Protein AF-A0A3N0BL72-F1 (afdb_monomer)

Organism: NCBI:txid409290

Radius of gyration: 17.01 Å; Cα contacts (8 Å, |Δi|>4): 121; chains: 1; bounding box: 43×34×50 Å

Sequence (126 aa):
MVSLLALIGFWPSPVDKPLRGLIARALRKLHAHGVPGWVDYAFVERIANVALFVPLGAVAVLAFPWQKWWQIATLGALVSGCMELGQWMFLSQRYPSLADLALNTAGAAIGALIARRLVPDETATL

Mean predicted aligned error: 6.8 Å

pLDDT: mean 83.47, std 10.52, range [42.47, 95.62]

InterPro domains:
  IPR006976 VanZ-LLP1 [PF04892] (44-116)

Secondary structure (DSSP, 8-state):
-HHHHHHHHT-SS-TTTTTHHHHHHHHHHHHHTT--TTSSHHHHHHHHHHHHHHHHHHHHHHH-TTS-HHHHHHHHHHHHHHHHHHHHHH-TT----HHHHHHHHHHHHHHHHHHHHHS--GGG--

Nearest PDB structures (foldseek):
  2cj7-assembly1_A  TM=2.579E-01  e=1.875E+00  Nicotiana tabacum

Structure (mmCIF, N/CA/C/O backbone):
data_AF-A0A3N0BL72-F1
#
_entry.id   AF-A0A3N0BL72-F1
#
loop_
_atom_site.group_PDB
_atom_site.id
_atom_site.type_symbol
_atom_site.label_atom_id
_atom_site.label_alt_id
_atom_site.label_comp_id
_atom_site.label_asym_id
_atom_site.label_entity_id
_atom_site.label_seq_id
_atom_site.pdbx_PDB_ins_code
_atom_site.Cartn_x
_atom_site.Cartn_y
_atom_site.Cartn_z
_atom_site.occupancy
_atom_site.B_iso_or_equiv
_atom_site.auth_seq_id
_atom_site.auth_comp_id
_atom_site.auth_asym_id
_atom_site.auth_atom_id
_atom_site.pdbx_PDB_model_num
ATOM 1 N N . MET A 1 1 ? 3.758 -3.420 13.077 1.00 66.50 1 MET A N 1
ATOM 2 C CA . MET A 1 1 ? 3.167 -3.382 11.720 1.00 66.50 1 MET A CA 1
ATOM 3 C C . MET A 1 1 ? 3.388 -2.028 11.049 1.00 66.50 1 MET A C 1
ATOM 5 O O . MET A 1 1 ? 4.110 -1.977 10.067 1.00 66.50 1 MET A O 1
ATOM 9 N N . VAL A 1 2 ? 2.870 -0.925 11.605 1.00 71.69 2 VAL A N 1
ATOM 10 C CA . VAL A 1 2 ? 3.047 0.433 11.038 1.00 71.69 2 VAL A CA 1
ATOM 11 C C . VAL A 1 2 ? 4.524 0.821 10.876 1.00 71.69 2 VAL A C 1
ATOM 13 O O . VAL A 1 2 ? 4.912 1.312 9.825 1.00 71.69 2 VAL A O 1
ATOM 16 N N . SER A 1 3 ? 5.379 0.506 11.854 1.00 74.12 3 SER A N 1
ATOM 17 C CA . SER A 1 3 ? 6.827 0.765 11.764 1.00 74.12 3 SER A CA 1
ATOM 18 C C . SER A 1 3 ? 7.517 -0.009 10.634 1.00 74.12 3 SER A C 1
ATOM 20 O O . SER A 1 3 ? 8.468 0.490 10.046 1.00 74.12 3 SER A O 1
ATOM 22 N N . LEU A 1 4 ? 7.023 -1.207 10.297 1.00 79.06 4 LEU A N 1
ATOM 23 C CA . LEU A 1 4 ? 7.538 -2.001 9.178 1.00 79.06 4 LEU A CA 1
ATOM 24 C C . LEU A 1 4 ? 7.102 -1.398 7.837 1.00 79.06 4 LEU A C 1
ATOM 26 O O . LEU A 1 4 ? 7.913 -1.300 6.924 1.00 79.06 4 LEU A O 1
ATOM 30 N N . LEU A 1 5 ? 5.852 -0.935 7.739 1.00 78.75 5 LEU A N 1
ATOM 31 C CA . LEU A 1 5 ? 5.360 -0.212 6.563 1.00 78.75 5 LEU A CA 1
ATOM 32 C C . LEU A 1 5 ? 6.133 1.085 6.332 1.00 78.75 5 LEU A C 1
ATOM 34 O O . LEU A 1 5 ? 6.505 1.371 5.201 1.00 78.75 5 LEU A O 1
ATOM 38 N N . ALA A 1 6 ? 6.422 1.836 7.396 1.00 76.75 6 ALA A N 1
ATOM 39 C CA . ALA A 1 6 ? 7.251 3.031 7.312 1.00 76.75 6 ALA A CA 1
ATOM 40 C C . ALA A 1 6 ? 8.680 2.685 6.861 1.00 76.75 6 ALA A C 1
ATOM 42 O O . ALA A 1 6 ? 9.195 3.311 5.942 1.00 76.75 6 ALA A O 1
ATOM 43 N N . LEU A 1 7 ? 9.298 1.647 7.431 1.00 79.81 7 LEU A N 1
ATOM 44 C CA . LEU A 1 7 ? 10.637 1.208 7.030 1.00 79.81 7 LEU A CA 1
ATOM 45 C C . LEU A 1 7 ? 10.700 0.799 5.549 1.00 79.81 7 LEU A C 1
ATOM 47 O O . LEU A 1 7 ? 11.639 1.171 4.850 1.00 79.81 7 LEU A O 1
ATOM 51 N N . ILE A 1 8 ? 9.701 0.053 5.068 1.00 77.75 8 ILE A N 1
ATOM 52 C CA . ILE A 1 8 ? 9.614 -0.386 3.668 1.00 77.75 8 ILE A CA 1
ATOM 53 C C . ILE A 1 8 ? 9.306 0.801 2.746 1.00 77.75 8 ILE A C 1
ATOM 55 O O . ILE A 1 8 ? 9.944 0.964 1.708 1.00 77.75 8 ILE A O 1
ATOM 59 N N . GLY A 1 9 ? 8.343 1.644 3.121 1.00 73.31 9 GLY A N 1
ATOM 60 C CA . GLY A 1 9 ? 7.898 2.779 2.318 1.00 73.31 9 GLY A CA 1
ATOM 61 C C . GLY A 1 9 ? 8.950 3.877 2.188 1.00 73.31 9 GLY A C 1
ATOM 62 O O . GLY A 1 9 ? 9.094 4.453 1.113 1.00 73.31 9 GLY A O 1
ATOM 63 N N . PHE A 1 10 ? 9.714 4.137 3.245 1.00 76.38 10 PHE A N 1
ATOM 64 C CA . PHE A 1 10 ? 10.783 5.137 3.256 1.00 76.38 10 PHE A CA 1
ATOM 65 C C . PHE A 1 10 ? 12.171 4.529 3.027 1.00 76.38 10 PHE A C 1
ATOM 67 O O . PHE A 1 10 ? 13.179 5.189 3.285 1.00 76.38 10 PHE A O 1
ATOM 74 N N . TRP A 1 11 ? 12.257 3.287 2.529 1.00 77.88 11 TRP A N 1
ATOM 75 C CA . TRP A 1 11 ? 13.549 2.711 2.170 1.00 77.88 11 TRP A CA 1
ATOM 76 C C . TRP A 1 11 ? 14.232 3.615 1.121 1.00 77.88 11 TRP A C 1
ATOM 78 O O . TRP A 1 11 ? 13.584 3.995 0.139 1.00 77.88 11 TRP A O 1
ATOM 88 N N . PRO A 1 12 ? 15.531 3.957 1.270 1.00 65.56 12 PRO A N 1
ATOM 89 C CA . PRO A 1 12 ? 16.215 4.936 0.406 1.00 65.56 12 PRO A CA 1
ATOM 90 C C . PRO A 1 12 ? 16.252 4.544 -1.073 1.00 65.56 12 PRO A C 1
ATOM 92 O O . PRO A 1 12 ? 16.565 5.337 -1.958 1.00 65.56 12 PRO A O 1
ATOM 95 N N . SER A 1 13 ? 15.976 3.276 -1.348 1.00 63.22 13 SER A N 1
ATOM 96 C CA . SER A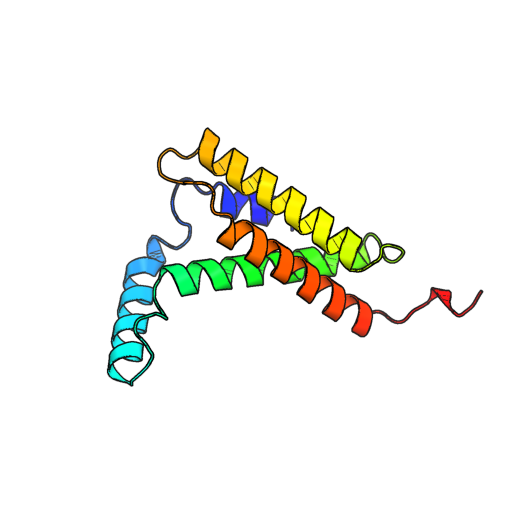 1 13 ? 15.812 2.751 -2.686 1.00 63.22 13 SER A CA 1
ATOM 97 C C . SER A 1 13 ? 14.557 1.879 -2.750 1.00 63.22 13 SER A C 1
ATOM 99 O O . SER A 1 13 ? 14.001 1.536 -1.714 1.00 63.22 13 SER A O 1
ATOM 101 N N . PRO A 1 14 ? 14.055 1.507 -3.933 1.00 66.25 14 PRO A N 1
ATOM 102 C CA . PRO A 1 14 ? 13.060 0.444 -4.026 1.00 66.25 14 PRO A CA 1
ATOM 103 C C . PRO A 1 14 ? 13.581 -0.805 -3.298 1.00 66.25 14 PRO A C 1
ATOM 105 O O . PRO A 1 14 ? 14.690 -1.263 -3.586 1.00 66.25 14 PRO A O 1
ATOM 108 N N . VAL A 1 15 ? 12.834 -1.303 -2.304 1.00 68.00 15 VAL A N 1
ATOM 109 C CA . VAL A 1 15 ? 13.239 -2.423 -1.420 1.00 68.00 15 VAL A CA 1
ATOM 110 C C . VAL A 1 15 ? 13.589 -3.693 -2.204 1.00 68.00 15 VAL A C 1
ATOM 112 O O . VAL A 1 15 ? 14.371 -4.540 -1.785 1.00 68.00 15 VAL A O 1
ATOM 115 N N . ASP A 1 16 ? 13.037 -3.786 -3.399 1.00 66.56 16 ASP A N 1
ATOM 116 C CA . ASP A 1 16 ? 13.170 -4.842 -4.378 1.00 66.56 16 ASP A CA 1
ATOM 117 C C . ASP A 1 16 ? 14.313 -4.612 -5.379 1.00 66.56 16 ASP A C 1
ATOM 119 O O . ASP A 1 16 ? 14.529 -5.467 -6.232 1.00 66.56 16 ASP A O 1
ATOM 123 N N . LYS A 1 17 ? 15.116 -3.539 -5.277 1.00 71.00 17 LYS A N 1
ATOM 124 C CA . LYS A 1 17 ? 16.324 -3.342 -6.110 1.00 71.00 17 LYS A CA 1
ATOM 125 C C . LYS A 1 17 ? 17.216 -4.592 -6.209 1.00 71.00 17 LYS A C 1
ATOM 127 O O . LYS A 1 17 ? 17.611 -4.916 -7.329 1.00 71.00 17 LYS A O 1
ATOM 132 N N . PRO A 1 18 ? 17.513 -5.331 -5.119 1.00 73.75 18 PRO A N 1
ATOM 133 C CA . PRO A 1 18 ? 18.283 -6.577 -5.205 1.00 73.75 18 PRO A CA 1
ATOM 134 C C . PRO A 1 18 ? 17.550 -7.686 -5.980 1.00 73.75 18 PRO A C 1
ATOM 136 O O . PRO A 1 18 ? 18.169 -8.515 -6.644 1.00 73.75 18 PRO A O 1
ATOM 139 N N . LEU A 1 19 ? 16.216 -7.684 -5.923 1.00 77.75 19 LEU A N 1
ATOM 140 C CA . LEU A 1 19 ? 15.337 -8.661 -6.563 1.00 77.75 19 LEU A CA 1
ATOM 141 C C . LEU A 1 19 ? 14.913 -8.252 -7.981 1.00 77.75 19 LEU A C 1
ATOM 143 O O . LEU A 1 19 ? 14.435 -9.109 -8.723 1.00 77.75 19 LEU A O 1
ATOM 147 N N . ARG A 1 20 ? 15.144 -7.004 -8.419 1.00 80.69 20 ARG A N 1
ATOM 148 C CA . ARG A 1 20 ? 14.747 -6.488 -9.745 1.00 80.69 20 ARG A CA 1
ATOM 149 C C . ARG A 1 20 ? 15.180 -7.391 -10.881 1.00 80.69 20 ARG A C 1
ATOM 151 O O . ARG A 1 20 ? 14.379 -7.727 -11.748 1.00 80.69 20 ARG A O 1
ATOM 158 N N . GLY A 1 21 ? 16.438 -7.826 -10.862 1.00 83.25 21 GLY A N 1
ATOM 159 C CA . GLY A 1 21 ? 16.968 -8.722 -11.887 1.00 83.25 21 GLY A CA 1
ATOM 160 C C . GLY A 1 21 ? 16.291 -10.097 -11.886 1.00 83.25 21 GLY A C 1
ATOM 161 O O . GLY A 1 21 ? 16.153 -10.717 -12.939 1.00 83.25 21 GLY A O 1
ATOM 162 N N . LEU A 1 22 ? 15.859 -10.597 -10.726 1.00 87.62 22 LEU A N 1
ATOM 163 C CA . LEU A 1 22 ? 15.109 -11.850 -10.612 1.00 87.62 22 LEU A CA 1
ATOM 164 C C . LEU A 1 22 ? 13.663 -11.680 -11.094 1.00 87.62 22 LEU A C 1
ATOM 166 O O . LEU A 1 22 ? 13.228 -12.460 -11.937 1.00 87.62 22 LEU A O 1
ATOM 170 N N . ILE A 1 23 ? 12.966 -10.636 -10.637 1.00 87.38 23 ILE A N 1
ATOM 171 C CA . ILE A 1 23 ? 11.583 -10.333 -11.029 1.00 87.38 23 ILE A CA 1
ATOM 172 C C . ILE A 1 23 ? 11.508 -10.101 -12.540 1.00 87.38 23 ILE A C 1
ATOM 174 O O . ILE A 1 23 ? 10.694 -10.722 -13.212 1.00 87.38 23 ILE A O 1
ATOM 178 N N . ALA A 1 24 ? 12.419 -9.313 -13.116 1.00 89.06 24 ALA A N 1
ATOM 179 C CA . ALA A 1 24 ? 12.467 -9.089 -14.561 1.00 89.06 24 ALA A CA 1
ATOM 180 C C . ALA A 1 24 ? 12.708 -10.387 -15.353 1.00 89.06 24 ALA A C 1
ATOM 182 O O . ALA A 1 24 ? 12.116 -10.590 -16.412 1.00 89.06 24 ALA A O 1
ATOM 183 N N . ARG A 1 25 ? 13.558 -11.295 -14.850 1.00 91.19 25 ARG A N 1
ATOM 184 C CA . ARG A 1 25 ? 13.757 -12.619 -15.467 1.00 91.19 25 ARG A CA 1
ATOM 185 C C . ARG A 1 25 ? 12.499 -13.480 -15.380 1.00 91.19 25 ARG A C 1
ATOM 187 O O . ARG A 1 25 ? 12.165 -14.138 -16.362 1.00 91.19 25 ARG A O 1
ATOM 194 N N . ALA A 1 26 ? 11.819 -13.475 -14.237 1.00 92.19 26 ALA A N 1
ATOM 195 C CA . ALA A 1 26 ? 10.575 -14.209 -14.040 1.00 92.19 26 ALA A CA 1
ATOM 196 C C . ALA A 1 26 ? 9.459 -13.676 -14.952 1.00 92.19 26 ALA A C 1
ATOM 198 O O . ALA A 1 26 ? 8.837 -14.465 -15.654 1.00 92.19 26 ALA A O 1
ATOM 199 N N . LEU A 1 27 ? 9.279 -12.353 -15.024 1.00 93.06 27 LEU A N 1
ATOM 200 C CA . LEU A 1 27 ? 8.310 -11.700 -15.908 1.00 93.06 27 LEU A CA 1
ATOM 201 C C . LEU A 1 27 ? 8.573 -12.025 -17.380 1.00 93.06 27 LEU A C 1
ATOM 203 O O . LEU A 1 27 ? 7.655 -12.438 -18.074 1.00 93.06 27 LEU A O 1
ATOM 207 N N . ARG A 1 28 ? 9.833 -11.972 -17.841 1.00 93.75 28 ARG A N 1
ATOM 208 C CA . ARG A 1 28 ? 10.177 -12.392 -19.213 1.00 93.75 28 ARG A CA 1
ATOM 209 C C . ARG A 1 28 ? 9.790 -13.842 -19.502 1.00 93.75 28 ARG A C 1
ATOM 211 O O . ARG A 1 28 ? 9.286 -14.132 -20.582 1.00 93.75 28 ARG A O 1
ATOM 218 N N . LYS A 1 29 ? 10.019 -14.756 -18.551 1.00 94.69 29 LYS A N 1
ATOM 219 C CA . LYS A 1 29 ? 9.579 -16.151 -18.693 1.00 94.69 29 LYS A CA 1
ATOM 220 C C . LYS A 1 29 ? 8.056 -16.247 -18.732 1.00 94.69 29 LYS A C 1
ATOM 222 O O . LYS A 1 29 ? 7.538 -16.942 -19.593 1.00 94.69 29 LYS A O 1
ATOM 227 N N . LEU A 1 30 ? 7.350 -15.550 -17.845 1.00 93.88 30 LEU A N 1
ATOM 228 C CA . LEU A 1 30 ? 5.886 -15.523 -17.806 1.00 93.88 30 LEU A CA 1
ATOM 229 C C . LEU A 1 30 ? 5.300 -15.003 -19.126 1.00 93.88 30 LEU A C 1
ATOM 231 O O . LEU A 1 30 ? 4.418 -15.644 -19.692 1.00 93.88 30 LEU A O 1
ATOM 235 N N . HIS A 1 31 ? 5.835 -13.906 -19.666 1.00 95.31 31 HIS A N 1
ATOM 236 C CA . HIS A 1 31 ? 5.421 -13.362 -20.964 1.00 95.31 31 HIS A CA 1
ATOM 237 C C . HIS A 1 31 ? 5.675 -14.349 -22.107 1.00 95.31 31 HIS A C 1
ATOM 239 O O . HIS A 1 31 ? 4.816 -14.518 -22.966 1.00 95.31 31 HIS A O 1
ATOM 245 N N . ALA A 1 32 ? 6.796 -15.080 -22.079 1.00 94.81 32 ALA A N 1
ATOM 246 C CA . ALA A 1 32 ? 7.064 -16.148 -23.047 1.00 94.81 32 ALA A CA 1
ATOM 247 C C . ALA A 1 32 ? 6.065 -17.324 -22.961 1.00 94.81 32 ALA A C 1
ATOM 249 O O . ALA A 1 32 ? 5.926 -18.067 -23.927 1.00 94.81 32 ALA A O 1
ATOM 250 N N . HIS A 1 33 ? 5.356 -17.480 -21.838 1.00 95.62 33 HIS A N 1
ATOM 251 C CA . HIS A 1 33 ? 4.292 -18.476 -21.643 1.00 95.62 33 HIS A CA 1
ATOM 252 C C . HIS A 1 33 ? 2.881 -17.883 -21.828 1.00 95.62 33 HIS A C 1
ATOM 254 O O . HIS A 1 33 ? 1.896 -18.505 -21.436 1.00 95.62 33 HIS A O 1
ATOM 260 N N . GLY A 1 34 ? 2.764 -16.687 -22.416 1.00 94.25 34 GLY A N 1
ATOM 261 C CA . GLY A 1 34 ? 1.478 -16.072 -22.759 1.00 94.25 34 GLY A CA 1
ATOM 262 C C . GLY A 1 34 ? 0.867 -15.185 -21.673 1.00 94.25 34 GLY A C 1
ATOM 263 O O . GLY A 1 34 ? -0.260 -14.722 -21.840 1.00 94.25 34 GLY A O 1
ATOM 264 N N . VAL A 1 35 ? 1.583 -14.904 -20.576 1.00 94.00 35 VAL A N 1
ATOM 265 C CA . VAL A 1 35 ? 1.126 -13.894 -19.611 1.00 94.00 35 VAL A CA 1
ATOM 266 C C . VAL A 1 35 ? 1.096 -12.518 -20.291 1.00 94.00 35 VAL A C 1
ATOM 268 O O . VAL A 1 35 ? 2.060 -12.161 -20.972 1.00 94.00 35 VAL A O 1
ATOM 271 N N . PRO A 1 36 ? 0.027 -11.722 -20.112 1.00 94.75 36 PRO A N 1
ATOM 272 C CA . PRO A 1 36 ? -0.087 -10.422 -20.760 1.00 94.75 36 PRO A CA 1
ATOM 273 C C . PRO A 1 36 ? 1.018 -9.437 -20.364 1.00 94.75 36 PRO A C 1
ATOM 275 O O . PRO A 1 36 ? 1.428 -9.376 -19.206 1.00 94.75 36 PRO A O 1
ATOM 278 N N . GLY A 1 37 ? 1.422 -8.581 -21.306 1.00 90.50 37 GLY A N 1
ATOM 279 C CA . GLY A 1 37 ? 2.461 -7.569 -21.083 1.00 90.50 37 GLY A CA 1
ATOM 280 C C . GLY A 1 37 ? 2.114 -6.501 -20.039 1.00 90.50 37 GLY A C 1
ATOM 281 O O . GLY A 1 37 ? 3.021 -5.878 -19.502 1.00 90.50 37 GLY A O 1
ATOM 282 N N . TRP A 1 38 ? 0.829 -6.315 -19.707 1.00 90.81 38 TRP A N 1
ATOM 283 C CA . TRP A 1 38 ? 0.407 -5.426 -18.615 1.00 90.81 38 TRP A CA 1
ATOM 284 C C . TRP A 1 38 ? 0.737 -5.993 -17.225 1.00 90.81 38 TRP A C 1
ATOM 286 O O . TRP A 1 38 ? 0.753 -5.243 -16.251 1.00 90.81 38 TRP A O 1
ATOM 296 N N . VAL A 1 39 ? 1.022 -7.299 -17.121 1.00 91.94 39 VAL A N 1
ATOM 297 C CA . VAL A 1 39 ? 1.628 -7.898 -15.927 1.00 91.94 39 VAL A CA 1
ATOM 298 C C . VAL A 1 39 ? 3.114 -7.577 -15.977 1.00 91.94 39 VAL A C 1
ATOM 300 O O . VAL A 1 39 ? 3.941 -8.378 -16.416 1.00 91.94 39 VAL A O 1
ATOM 303 N N . ASP A 1 40 ? 3.439 -6.354 -15.597 1.00 89.62 40 ASP A N 1
ATOM 304 C CA . ASP A 1 40 ? 4.792 -5.837 -15.581 1.00 89.62 40 ASP A CA 1
ATOM 305 C C . ASP A 1 40 ? 5.299 -5.666 -14.145 1.00 89.62 40 ASP A C 1
ATOM 307 O O . ASP A 1 40 ? 4.716 -6.122 -13.159 1.00 89.62 40 ASP A O 1
ATOM 311 N N . TYR A 1 41 ? 6.453 -5.029 -14.029 1.00 86.00 41 TYR A N 1
ATOM 312 C CA . TYR A 1 41 ? 7.069 -4.779 -12.742 1.00 86.00 41 TYR A CA 1
ATOM 313 C C . TYR A 1 41 ? 6.236 -3.834 -11.860 1.00 86.00 41 TYR A C 1
ATOM 315 O O . TYR A 1 41 ? 6.122 -4.068 -10.659 1.00 86.00 41 TYR A O 1
ATOM 323 N N . ALA A 1 42 ? 5.604 -2.817 -12.454 1.00 84.25 42 ALA A N 1
ATOM 324 C CA . ALA A 1 42 ? 4.754 -1.879 -11.729 1.00 84.25 42 ALA A CA 1
ATOM 325 C C . ALA A 1 42 ? 3.489 -2.572 -11.204 1.00 84.25 42 ALA A C 1
ATOM 327 O O . ALA A 1 42 ? 3.044 -2.295 -10.092 1.00 84.25 42 ALA A O 1
ATOM 328 N N . PHE A 1 43 ? 2.930 -3.517 -11.965 1.00 88.31 43 PHE A N 1
ATOM 329 C CA . PHE A 1 43 ? 1.847 -4.374 -11.490 1.00 88.31 43 PHE A CA 1
ATOM 330 C C . PHE A 1 43 ? 2.264 -5.179 -10.250 1.00 88.31 43 PHE A C 1
ATOM 332 O O . PHE A 1 43 ? 1.535 -5.201 -9.259 1.00 88.31 43 PHE A O 1
ATOM 339 N N . VAL A 1 44 ? 3.450 -5.798 -10.269 1.00 88.69 44 VAL A N 1
ATOM 340 C CA . VAL A 1 44 ? 3.968 -6.558 -9.118 1.00 88.69 44 VAL A CA 1
ATOM 341 C C . VAL A 1 44 ? 4.173 -5.656 -7.897 1.00 88.69 44 VAL A C 1
ATOM 343 O O . VAL A 1 44 ? 3.732 -6.022 -6.807 1.00 88.69 44 VAL A O 1
ATOM 346 N N . GLU A 1 45 ? 4.777 -4.475 -8.065 1.00 84.00 45 GLU A N 1
ATOM 347 C CA . GLU A 1 45 ? 4.947 -3.490 -6.983 1.00 84.00 45 GLU A CA 1
ATOM 348 C C . GLU A 1 45 ? 3.596 -3.086 -6.372 1.00 84.00 45 GLU A C 1
ATOM 350 O O . GLU A 1 45 ? 3.426 -3.093 -5.151 1.00 84.00 45 GLU A O 1
ATOM 355 N N . ARG A 1 46 ? 2.602 -2.798 -7.217 1.00 86.44 46 ARG A N 1
ATOM 356 C CA . ARG A 1 46 ? 1.244 -2.432 -6.795 1.00 86.44 46 ARG A CA 1
ATOM 357 C C . ARG A 1 46 ? 0.567 -3.531 -5.984 1.00 86.44 46 ARG A C 1
ATOM 359 O O . ARG A 1 46 ? 0.028 -3.255 -4.916 1.00 86.44 46 ARG A O 1
ATOM 366 N N . ILE A 1 47 ? 0.620 -4.780 -6.448 1.00 89.19 47 ILE A N 1
ATOM 367 C CA . ILE A 1 47 ? 0.046 -5.920 -5.719 1.00 89.19 47 ILE A CA 1
ATOM 368 C C . ILE A 1 47 ? 0.786 -6.171 -4.401 1.00 89.19 47 ILE A C 1
ATOM 370 O O . ILE A 1 47 ? 0.144 -6.477 -3.395 1.00 89.19 47 ILE A O 1
ATOM 374 N N . ALA A 1 48 ? 2.109 -5.995 -4.369 1.00 86.25 48 ALA A N 1
ATOM 375 C CA . ALA A 1 48 ? 2.877 -6.095 -3.133 1.00 86.25 48 ALA A CA 1
ATOM 376 C C . ALA A 1 48 ? 2.435 -5.038 -2.107 1.00 86.25 48 ALA A C 1
ATOM 378 O O . ALA A 1 48 ? 2.245 -5.367 -0.936 1.00 86.25 48 ALA A O 1
ATOM 379 N N . ASN A 1 49 ? 2.189 -3.798 -2.540 1.00 84.62 49 ASN A N 1
ATOM 380 C CA . ASN A 1 49 ? 1.678 -2.745 -1.663 1.00 84.62 49 ASN A CA 1
ATOM 381 C C . ASN A 1 49 ? 0.275 -3.076 -1.119 1.00 84.62 49 ASN A C 1
ATOM 383 O O . ASN A 1 49 ? 0.064 -3.011 0.093 1.00 84.62 49 ASN A O 1
ATOM 387 N N . VAL A 1 50 ? -0.653 -3.546 -1.965 1.00 89.38 50 VAL A N 1
ATOM 388 C CA . VAL A 1 50 ? -1.974 -4.039 -1.514 1.00 89.38 50 VAL A CA 1
ATOM 389 C C . VAL A 1 50 ? -1.806 -5.118 -0.442 1.00 89.38 50 VAL A C 1
ATOM 391 O O . VAL A 1 50 ? -2.417 -5.037 0.625 1.00 89.38 50 VAL A O 1
ATOM 394 N N . ALA A 1 51 ? -0.950 -6.110 -0.703 1.00 90.31 51 ALA A N 1
ATOM 395 C CA . ALA A 1 51 ? -0.700 -7.225 0.205 1.00 90.31 51 ALA A CA 1
ATOM 396 C C . ALA A 1 51 ? -0.111 -6.777 1.552 1.00 90.31 51 ALA A C 1
ATOM 398 O O . ALA A 1 51 ? -0.411 -7.390 2.572 1.00 90.31 51 ALA A O 1
ATOM 399 N N . LEU A 1 52 ? 0.672 -5.694 1.581 1.00 87.25 52 LEU A N 1
ATOM 400 C CA . LEU A 1 52 ? 1.186 -5.085 2.812 1.00 87.25 52 LEU A CA 1
ATOM 401 C C . LEU A 1 52 ? 0.095 -4.366 3.626 1.00 87.25 52 LEU A C 1
ATOM 403 O O . LEU A 1 52 ? 0.158 -4.351 4.857 1.00 87.25 52 LEU A O 1
ATOM 407 N N . PHE A 1 53 ? -0.924 -3.805 2.971 1.00 90.38 53 PHE A N 1
ATOM 408 C CA . PHE A 1 53 ? -2.039 -3.123 3.640 1.00 90.38 53 PHE A CA 1
ATOM 409 C C . PHE A 1 53 ? -3.128 -4.077 4.160 1.00 90.38 53 PHE A C 1
ATOM 411 O O . PHE A 1 53 ? -3.823 -3.735 5.118 1.00 90.38 53 PHE A O 1
ATOM 418 N N . VAL A 1 54 ? -3.248 -5.291 3.614 1.00 92.94 54 VAL A N 1
ATOM 419 C CA . VAL A 1 54 ? -4.160 -6.335 4.131 1.00 92.94 54 VAL A CA 1
ATOM 420 C C . VAL A 1 54 ? -3.932 -6.645 5.623 1.00 92.94 54 VAL A C 1
ATOM 422 O O . VAL A 1 54 ? -4.871 -6.500 6.408 1.00 92.94 54 VAL A O 1
ATOM 425 N N . PRO A 1 55 ? -2.726 -7.022 6.090 1.00 90.50 55 PRO A N 1
ATOM 426 C CA . PRO A 1 55 ? -2.503 -7.294 7.507 1.00 90.50 55 PRO A CA 1
ATOM 427 C C . PRO A 1 55 ? -2.658 -6.037 8.372 1.00 90.50 55 PRO A C 1
ATOM 429 O O . PRO A 1 55 ? -3.082 -6.149 9.520 1.00 90.50 55 PRO A O 1
ATOM 432 N N . LEU A 1 56 ? -2.381 -4.839 7.840 1.00 88.69 56 LEU A N 1
ATOM 433 C CA . LEU A 1 56 ? -2.664 -3.587 8.546 1.00 88.69 56 LEU A CA 1
ATOM 434 C C . LEU A 1 56 ? -4.167 -3.428 8.811 1.00 88.69 56 LEU A C 1
ATOM 436 O O . LEU A 1 56 ? -4.554 -3.170 9.949 1.00 88.69 56 LEU A O 1
ATOM 440 N N . GLY A 1 57 ? -5.004 -3.619 7.788 1.00 87.94 57 GLY A N 1
ATOM 441 C CA . GLY A 1 57 ? -6.461 -3.561 7.917 1.00 87.94 57 GLY A CA 1
ATOM 442 C C . GLY A 1 57 ? -7.012 -4.617 8.876 1.00 87.94 57 GLY A C 1
ATOM 443 O O . GLY A 1 57 ? -7.883 -4.318 9.692 1.00 87.94 57 GLY A O 1
ATOM 444 N N . ALA A 1 58 ? -6.456 -5.831 8.838 1.00 89.81 58 ALA A N 1
ATOM 445 C CA . ALA A 1 58 ? -6.835 -6.904 9.753 1.00 89.81 58 ALA A CA 1
ATOM 446 C C . ALA A 1 58 ? -6.502 -6.568 11.218 1.00 89.81 58 ALA A C 1
ATOM 448 O O . ALA A 1 58 ? -7.360 -6.675 12.093 1.00 89.81 58 ALA A O 1
ATOM 449 N N . VAL A 1 59 ? -5.280 -6.095 11.489 1.00 89.88 59 VAL A N 1
ATOM 450 C CA . VAL A 1 59 ? -4.860 -5.667 12.835 1.00 89.88 59 VAL A CA 1
ATOM 451 C C . VAL A 1 59 ? -5.674 -4.466 13.317 1.00 89.88 59 VAL A C 1
ATOM 453 O O . VAL A 1 59 ? -6.001 -4.389 14.497 1.00 89.88 59 VAL A O 1
ATOM 456 N N . ALA A 1 60 ? -6.043 -3.546 12.425 1.00 87.81 60 ALA A N 1
ATOM 457 C CA . ALA A 1 60 ? -6.859 -2.392 12.784 1.00 87.81 60 ALA A CA 1
ATOM 458 C C . ALA A 1 60 ? -8.270 -2.795 13.252 1.00 87.81 60 ALA A C 1
ATOM 460 O O . ALA A 1 60 ? -8.785 -2.192 14.189 1.00 87.81 60 ALA A O 1
ATOM 461 N N . VAL A 1 61 ? -8.869 -3.844 12.674 1.00 87.88 61 VAL A N 1
ATOM 462 C CA . VAL A 1 61 ? -10.127 -4.420 13.186 1.00 87.88 61 VAL A CA 1
ATOM 463 C C . VAL A 1 61 ? -9.938 -5.033 14.570 1.00 87.88 61 VAL A C 1
ATOM 465 O O . VAL A 1 61 ? -10.763 -4.799 15.443 1.00 87.88 61 VAL A O 1
ATOM 468 N N . LEU A 1 62 ? -8.849 -5.769 14.800 1.00 85.44 62 LEU A N 1
ATOM 469 C CA . LEU A 1 62 ? -8.566 -6.358 16.115 1.00 85.44 62 LEU A CA 1
ATOM 470 C C . LEU A 1 62 ? -8.324 -5.295 17.197 1.00 85.44 62 LEU A C 1
ATOM 472 O O . LEU A 1 62 ? -8.745 -5.466 18.336 1.00 85.44 62 LEU A O 1
ATOM 476 N N . ALA A 1 63 ? -7.664 -4.189 16.845 1.00 86.62 63 ALA A N 1
ATOM 477 C CA . ALA A 1 63 ? -7.410 -3.076 17.757 1.00 86.62 63 ALA A CA 1
ATOM 478 C C . ALA A 1 63 ? -8.662 -2.217 18.012 1.00 86.62 63 ALA A C 1
ATOM 480 O O . ALA A 1 63 ? -8.809 -1.643 19.090 1.00 86.62 63 ALA A O 1
ATOM 481 N N . PHE A 1 64 ? -9.562 -2.125 17.029 1.00 85.50 64 PHE A N 1
ATOM 482 C CA . PHE A 1 64 ? -10.768 -1.301 17.086 1.00 85.50 64 PHE A CA 1
ATOM 483 C C . PHE A 1 64 ? -12.007 -2.077 16.599 1.00 85.50 64 PHE A C 1
ATOM 485 O O . PHE A 1 64 ? -12.597 -1.717 15.575 1.00 85.50 64 PHE A O 1
ATOM 492 N N . PRO A 1 65 ? -12.454 -3.115 17.332 1.00 77.19 65 PRO A N 1
ATOM 493 C CA . PRO A 1 65 ? -13.493 -4.044 16.862 1.00 77.19 65 PRO A CA 1
ATOM 494 C C . PRO A 1 65 ? -14.849 -3.371 16.596 1.00 77.19 65 PRO A C 1
ATOM 496 O O . PRO A 1 65 ? -15.614 -3.794 15.732 1.00 77.19 65 PRO A O 1
ATOM 499 N N . TRP A 1 66 ? -15.115 -2.260 17.281 1.00 80.31 66 TRP A N 1
ATOM 500 C CA . TRP A 1 66 ? -16.340 -1.466 17.170 1.00 80.31 66 TRP A CA 1
ATOM 501 C C . TRP A 1 66 ? -16.428 -0.635 15.880 1.00 80.31 66 TRP A C 1
ATOM 503 O O . TRP A 1 66 ? -17.497 -0.133 15.533 1.00 80.31 66 TRP A O 1
ATOM 513 N N . GLN A 1 67 ? -15.316 -0.451 15.163 1.00 80.75 67 GLN A N 1
ATOM 514 C CA . GLN A 1 67 ? -15.268 0.402 13.977 1.00 80.75 67 GLN A CA 1
ATOM 515 C C . GLN A 1 67 ? -15.820 -0.334 12.753 1.00 80.75 67 GLN A C 1
ATOM 517 O O . GLN A 1 67 ? -15.582 -1.523 12.531 1.00 80.75 67 GLN A O 1
ATOM 522 N N . LYS A 1 68 ? -16.577 0.373 11.914 1.00 85.81 68 LYS A N 1
ATOM 523 C CA . LYS A 1 68 ? -17.096 -0.137 10.638 1.00 85.81 68 LYS A CA 1
ATOM 524 C C . LYS A 1 68 ? -15.944 -0.335 9.644 1.00 85.81 68 LYS A C 1
ATOM 526 O O . LYS A 1 68 ? -14.951 0.383 9.680 1.00 85.81 68 LYS A O 1
ATOM 531 N N . TRP A 1 69 ? -16.082 -1.284 8.714 1.00 81.38 69 TRP A N 1
ATOM 532 C CA . TRP A 1 69 ? -15.032 -1.597 7.727 1.00 81.38 69 TRP A CA 1
ATOM 533 C C . TRP A 1 69 ? -14.605 -0.366 6.908 1.00 81.38 69 TRP A C 1
ATOM 535 O O . TRP A 1 69 ? -13.429 -0.217 6.593 1.00 81.38 69 TRP A O 1
ATOM 545 N N . TRP A 1 70 ? -15.537 0.551 6.626 1.00 84.06 70 TRP A N 1
ATOM 546 C CA . TRP A 1 70 ? -15.244 1.787 5.904 1.00 84.06 70 TRP A CA 1
ATOM 547 C C . TRP A 1 70 ? -14.413 2.774 6.733 1.00 84.06 70 TRP A C 1
ATOM 549 O O . TRP A 1 70 ? -13.618 3.500 6.157 1.00 84.06 70 TRP A O 1
ATOM 559 N N . GLN A 1 71 ? -14.520 2.777 8.068 1.00 88.38 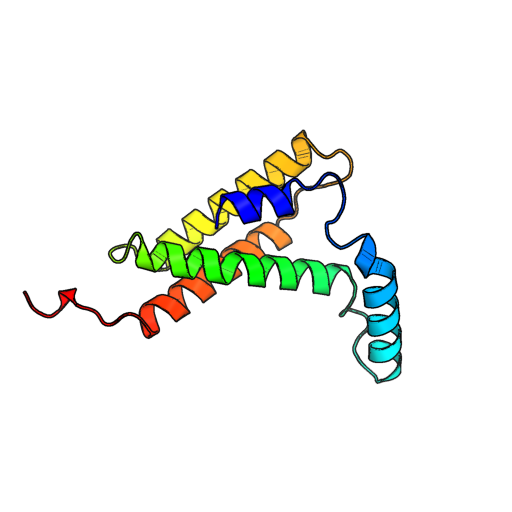71 GLN A N 1
ATOM 560 C CA . GLN A 1 71 ? -13.670 3.611 8.935 1.00 88.38 71 GLN A CA 1
ATOM 561 C C . GLN A 1 71 ? -12.222 3.112 8.905 1.00 88.38 71 GLN A C 1
ATOM 563 O O . GLN A 1 71 ? -11.290 3.910 8.834 1.00 88.38 71 GLN A O 1
ATOM 568 N N . ILE A 1 72 ? -12.037 1.789 8.871 1.00 85.81 72 ILE A N 1
ATOM 569 C CA . ILE A 1 72 ? -10.721 1.166 8.688 1.00 85.81 72 ILE A CA 1
ATOM 570 C C . ILE A 1 72 ? -10.172 1.443 7.283 1.00 85.81 72 ILE A C 1
ATOM 572 O O . ILE A 1 72 ? -8.990 1.746 7.140 1.00 85.81 72 ILE A O 1
ATOM 576 N N . ALA A 1 73 ? -11.022 1.407 6.253 1.00 85.56 73 ALA A N 1
ATOM 577 C CA . ALA A 1 73 ? -10.631 1.796 4.901 1.00 85.56 73 ALA A CA 1
ATOM 578 C C . ALA A 1 73 ? -10.190 3.269 4.842 1.00 85.56 73 ALA A C 1
ATOM 580 O O . ALA A 1 73 ? -9.129 3.557 4.296 1.00 85.56 73 ALA A O 1
ATOM 581 N N . THR A 1 74 ? -10.929 4.190 5.472 1.00 88.88 74 THR A N 1
ATOM 582 C CA . THR A 1 74 ? -10.543 5.608 5.576 1.00 88.88 74 THR A CA 1
ATOM 583 C C . THR A 1 74 ? -9.207 5.777 6.295 1.00 88.88 74 THR A C 1
ATOM 585 O O . THR A 1 74 ? -8.362 6.540 5.835 1.00 88.88 74 THR A O 1
ATOM 588 N N . LEU A 1 75 ? -8.969 5.042 7.386 1.00 88.38 75 LEU A N 1
ATOM 589 C CA . LEU A 1 75 ? -7.669 5.043 8.060 1.00 88.38 75 LEU A CA 1
ATOM 590 C C . LEU A 1 75 ? -6.554 4.539 7.131 1.00 88.38 75 LEU A C 1
ATOM 592 O O . LEU A 1 75 ? -5.489 5.148 7.072 1.00 88.38 75 LEU A O 1
ATOM 596 N N . GLY A 1 76 ? -6.807 3.471 6.371 1.00 86.12 76 GLY A N 1
ATOM 597 C CA . GLY A 1 76 ? -5.892 2.970 5.344 1.00 86.12 76 GLY A CA 1
ATOM 598 C C . GLY A 1 76 ? -5.571 4.019 4.277 1.00 86.12 76 GLY A C 1
ATOM 599 O O . GLY A 1 76 ? -4.402 4.205 3.942 1.00 86.12 76 GLY A O 1
ATOM 600 N N . ALA A 1 77 ? -6.581 4.759 3.810 1.00 88.12 77 ALA A N 1
ATOM 601 C CA . ALA A 1 77 ? -6.413 5.857 2.862 1.00 88.12 77 ALA A CA 1
ATOM 602 C C . ALA A 1 77 ? -5.566 6.997 3.446 1.00 88.12 77 ALA A C 1
ATOM 604 O O . ALA A 1 77 ? -4.652 7.480 2.785 1.00 88.12 77 ALA A O 1
ATOM 605 N N . LEU A 1 78 ? -5.809 7.389 4.702 1.00 90.38 78 LEU A N 1
ATOM 606 C CA . LEU A 1 78 ? -5.010 8.412 5.384 1.00 90.38 78 LEU A CA 1
ATOM 607 C C . LEU A 1 78 ? -3.548 7.979 5.535 1.00 90.38 78 LEU A C 1
ATOM 609 O O . LEU A 1 78 ? -2.646 8.747 5.215 1.00 90.38 78 LEU A O 1
ATOM 613 N N . VAL A 1 79 ? -3.304 6.739 5.969 1.00 86.25 79 VAL A N 1
ATOM 614 C CA . VAL A 1 79 ? -1.944 6.189 6.091 1.00 86.25 79 VAL A CA 1
ATOM 615 C C . VAL A 1 79 ? -1.246 6.164 4.731 1.00 86.25 79 VAL A C 1
ATOM 617 O O . VAL A 1 79 ? -0.109 6.621 4.627 1.00 86.25 79 VAL A O 1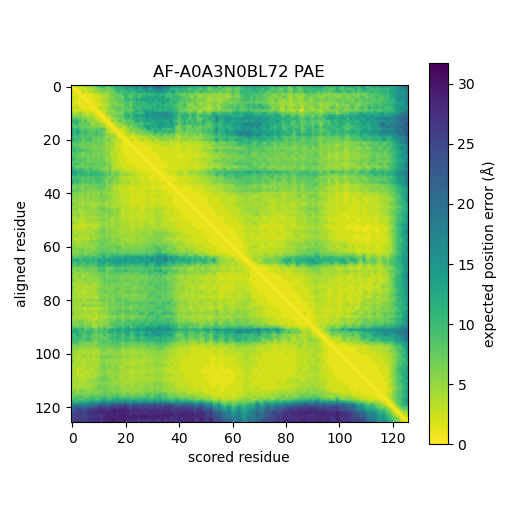
ATOM 620 N N . SER A 1 80 ? -1.922 5.687 3.683 1.00 87.38 80 SER A N 1
ATOM 621 C CA . SER A 1 80 ? -1.357 5.651 2.331 1.00 87.38 80 SER A CA 1
ATOM 622 C C . SER A 1 80 ? -1.090 7.051 1.776 1.00 87.38 80 SER A C 1
ATOM 624 O O . SER A 1 80 ? -0.032 7.279 1.198 1.00 87.38 80 SER A O 1
ATOM 626 N N . GLY A 1 81 ? -1.992 8.010 2.000 1.00 86.62 81 GLY A N 1
ATOM 627 C CA . GLY A 1 81 ? -1.801 9.402 1.591 1.00 86.62 81 GLY A CA 1
ATOM 628 C C . GLY A 1 81 ? -0.615 10.055 2.302 1.00 86.62 81 GLY A C 1
ATOM 629 O O . GLY A 1 81 ? 0.218 10.686 1.657 1.00 86.62 81 GLY A O 1
ATOM 630 N N . CYS A 1 82 ? -0.471 9.840 3.613 1.00 87.44 82 CYS A N 1
ATOM 631 C CA . CYS A 1 82 ? 0.698 10.297 4.369 1.00 87.44 82 CYS A CA 1
ATOM 632 C C . CYS A 1 82 ? 2.001 9.666 3.858 1.00 87.44 82 CYS A C 1
ATOM 634 O O . CYS A 1 82 ? 3.025 10.347 3.793 1.00 87.44 82 CYS A O 1
ATOM 636 N N . MET A 1 83 ? 1.975 8.382 3.482 1.00 84.81 83 MET A N 1
ATOM 637 C CA . MET A 1 83 ? 3.135 7.712 2.889 1.00 84.81 83 MET A CA 1
ATOM 638 C C . MET A 1 83 ? 3.504 8.316 1.535 1.00 84.81 83 MET A C 1
ATOM 640 O O . MET A 1 83 ? 4.669 8.643 1.339 1.00 84.81 83 MET A O 1
ATOM 644 N N . GLU A 1 84 ? 2.545 8.514 0.630 1.00 87.06 84 GLU A N 1
ATOM 645 C CA . GLU A 1 84 ? 2.808 9.118 -0.682 1.00 87.06 84 GLU A CA 1
ATOM 646 C C . GLU A 1 84 ? 3.336 10.549 -0.572 1.00 87.06 84 GLU A C 1
ATOM 648 O O . GLU A 1 84 ? 4.316 10.894 -1.232 1.00 87.06 84 GLU A O 1
ATOM 653 N N . LEU A 1 85 ? 2.737 11.369 0.298 1.00 86.31 85 LEU A N 1
ATOM 654 C CA . LEU A 1 85 ? 3.202 12.733 0.553 1.00 86.31 85 LEU A CA 1
ATOM 655 C C . LEU A 1 85 ? 4.615 12.740 1.141 1.00 86.31 85 LEU A C 1
ATOM 657 O O . LEU A 1 85 ? 5.471 13.489 0.675 1.00 86.31 85 LEU A O 1
ATOM 661 N N . GLY A 1 86 ? 4.887 11.881 2.124 1.00 83.56 86 GLY A N 1
ATOM 662 C CA . GLY A 1 86 ? 6.223 11.756 2.695 1.00 83.56 86 GLY A CA 1
ATOM 663 C C . GLY A 1 86 ? 7.247 11.287 1.659 1.00 83.56 86 GLY A C 1
ATOM 664 O O . GLY A 1 86 ? 8.319 11.873 1.542 1.00 83.56 86 GLY A O 1
ATOM 665 N N . GLN A 1 87 ? 6.929 10.264 0.867 1.00 83.94 87 GLN A N 1
ATOM 666 C CA . GLN A 1 87 ? 7.813 9.794 -0.200 1.00 83.94 87 GLN A CA 1
ATOM 667 C C . GLN A 1 87 ? 8.091 10.898 -1.219 1.00 83.94 87 GLN A C 1
ATOM 669 O O . GLN A 1 87 ? 9.237 11.065 -1.613 1.00 83.94 87 GLN A O 1
ATOM 674 N N . TRP A 1 88 ? 7.090 11.686 -1.602 1.00 83.62 88 TRP A N 1
ATOM 675 C CA . TRP A 1 88 ? 7.280 12.808 -2.518 1.00 83.62 88 TRP A CA 1
ATOM 676 C C . TRP A 1 88 ? 8.177 13.911 -1.941 1.00 83.62 88 TRP A C 1
ATOM 678 O O . TRP A 1 88 ? 9.047 14.428 -2.638 1.00 83.62 88 TRP A O 1
ATOM 688 N N . MET A 1 89 ? 8.009 14.246 -0.659 1.00 85.25 89 MET A N 1
ATOM 689 C CA . MET A 1 89 ? 8.809 15.281 0.004 1.00 85.25 89 MET A CA 1
ATOM 690 C C . MET A 1 89 ? 10.252 14.844 0.287 1.00 85.25 89 MET A C 1
ATOM 692 O O . MET A 1 89 ? 11.153 15.682 0.274 1.00 85.25 89 MET A O 1
ATOM 696 N N . PHE A 1 90 ? 10.480 13.555 0.558 1.00 83.12 90 PHE A N 1
ATOM 697 C CA . PHE A 1 90 ? 11.767 13.053 1.056 1.00 83.12 90 PHE A CA 1
ATOM 698 C C . PHE A 1 90 ? 12.524 12.141 0.075 1.00 83.12 90 PHE A C 1
ATOM 700 O O . PHE A 1 90 ? 13.717 11.911 0.269 1.00 83.12 90 PHE A O 1
ATOM 707 N N . LEU A 1 91 ? 11.885 11.635 -0.986 1.00 80.00 91 LEU A N 1
ATOM 708 C CA . LEU A 1 91 ? 12.504 10.784 -2.009 1.00 80.00 91 LEU A CA 1
ATOM 709 C C . LEU A 1 91 ? 12.325 11.416 -3.396 1.00 80.00 91 LEU A C 1
ATOM 711 O O . LEU A 1 91 ? 11.291 11.272 -4.042 1.00 80.00 91 LEU A O 1
ATOM 715 N N . SER A 1 92 ? 13.386 12.039 -3.908 1.00 70.56 92 SER A N 1
ATOM 716 C CA . SER A 1 92 ? 13.398 12.796 -5.174 1.00 70.56 92 SER A CA 1
ATOM 717 C C . SER A 1 92 ? 13.031 12.002 -6.439 1.00 70.56 92 SER A C 1
ATOM 719 O O . SER A 1 92 ? 12.863 12.592 -7.502 1.00 70.56 92 SER A O 1
ATOM 721 N N . GLN A 1 93 ? 12.904 10.674 -6.348 1.00 71.31 93 GLN A N 1
ATOM 722 C CA . GLN A 1 93 ? 12.510 9.787 -7.450 1.00 71.31 93 GLN A CA 1
ATOM 723 C C . GLN A 1 93 ? 11.118 9.159 -7.266 1.00 71.31 93 GLN A C 1
ATOM 725 O O . GLN A 1 93 ? 10.769 8.241 -8.008 1.00 71.31 93 GLN A O 1
ATOM 730 N N . ARG A 1 94 ? 10.329 9.597 -6.275 1.00 74.19 94 ARG A N 1
ATOM 731 C CA . ARG A 1 94 ? 8.976 9.081 -6.029 1.00 74.19 94 ARG A CA 1
ATOM 732 C C . ARG A 1 94 ? 7.933 10.165 -6.262 1.00 74.19 94 ARG A C 1
ATOM 734 O O . ARG A 1 94 ? 7.990 11.237 -5.670 1.00 74.19 94 ARG A O 1
ATOM 741 N N . TYR A 1 95 ? 6.965 9.850 -7.115 1.00 78.44 95 TYR A N 1
ATOM 742 C CA . TYR A 1 95 ? 5.821 10.708 -7.394 1.00 78.44 95 TYR A CA 1
ATOM 743 C C . TYR A 1 95 ? 4.565 10.122 -6.738 1.00 78.44 95 TYR A C 1
ATOM 745 O O . TYR A 1 95 ? 4.400 8.900 -6.777 1.00 78.44 95 TYR A O 1
ATOM 753 N N . PRO A 1 96 ? 3.687 10.962 -6.158 1.00 78.31 96 PRO A N 1
ATOM 754 C CA . PRO A 1 96 ? 2.390 10.524 -5.650 1.00 78.31 96 PRO A CA 1
ATOM 755 C C . PRO A 1 96 ? 1.562 9.865 -6.755 1.00 78.31 96 PRO A C 1
ATOM 757 O O . PRO A 1 96 ? 1.633 10.265 -7.920 1.00 78.31 96 PRO A O 1
ATOM 760 N N . SER A 1 97 ? 0.753 8.878 -6.391 1.00 85.88 97 SER A N 1
ATOM 761 C CA . SER A 1 97 ? 0.011 8.042 -7.328 1.00 85.88 97 SER A CA 1
ATOM 762 C C . SER A 1 97 ? -1.361 7.740 -6.750 1.00 85.88 97 SER A C 1
ATOM 764 O O . SER A 1 97 ? -1.520 6.875 -5.897 1.00 85.88 97 SER A O 1
ATOM 766 N N . LEU A 1 98 ? -2.397 8.384 -7.294 1.00 86.69 98 LEU A N 1
ATOM 767 C CA . LEU A 1 98 ? -3.784 8.110 -6.891 1.00 86.69 98 LEU A CA 1
ATOM 768 C C . LEU A 1 98 ? -4.160 6.627 -7.032 1.00 86.69 98 LEU A C 1
ATOM 770 O O . LEU A 1 98 ? -5.019 6.131 -6.304 1.00 86.69 98 LEU A O 1
ATOM 774 N N . ALA A 1 99 ? -3.517 5.919 -7.964 1.00 87.38 99 ALA A N 1
ATOM 775 C CA . ALA A 1 99 ? -3.692 4.484 -8.119 1.00 87.38 99 ALA A CA 1
ATOM 776 C C . ALA A 1 99 ? -3.132 3.710 -6.917 1.00 87.38 99 ALA A C 1
ATOM 778 O O . ALA A 1 99 ? -3.789 2.784 -6.446 1.00 87.38 99 ALA A O 1
ATOM 779 N N . ASP A 1 100 ? -1.966 4.096 -6.396 1.00 86.06 100 ASP A N 1
ATOM 780 C CA . ASP A 1 100 ? -1.356 3.436 -5.238 1.00 86.06 100 ASP A CA 1
ATOM 781 C C . ASP A 1 100 ? -2.178 3.713 -3.973 1.00 86.06 100 ASP A C 1
ATOM 783 O O . ASP A 1 100 ? -2.483 2.779 -3.228 1.00 86.06 100 ASP A O 1
ATOM 787 N N . LEU A 1 101 ? -2.669 4.945 -3.804 1.00 89.31 101 LEU A N 1
ATOM 788 C CA . LEU A 1 101 ? -3.602 5.323 -2.744 1.00 89.31 101 LEU A CA 1
ATOM 789 C C . LEU A 1 101 ? -4.859 4.449 -2.758 1.00 89.31 101 LEU A C 1
ATOM 791 O O . LEU A 1 101 ? -5.249 3.890 -1.727 1.00 89.31 101 LEU A O 1
ATOM 795 N N . ALA A 1 102 ? -5.493 4.313 -3.924 1.00 91.62 102 ALA A N 1
ATOM 796 C CA . ALA A 1 102 ? -6.702 3.514 -4.084 1.00 91.62 102 ALA A CA 1
ATOM 797 C C . ALA A 1 102 ? -6.445 2.026 -3.800 1.00 91.62 102 ALA A C 1
ATOM 799 O O . ALA A 1 102 ? -7.227 1.382 -3.098 1.00 91.62 102 ALA A O 1
ATOM 800 N N . LEU A 1 103 ? -5.332 1.486 -4.298 1.00 92.62 103 LEU A N 1
ATOM 801 C CA . LEU A 1 103 ? -4.951 0.088 -4.109 1.00 92.62 103 LEU A CA 1
ATOM 802 C C . LEU A 1 103 ? -4.627 -0.232 -2.644 1.00 92.62 103 LEU A C 1
ATOM 804 O O . LEU A 1 103 ? -5.129 -1.217 -2.103 1.00 92.62 103 LEU A O 1
ATOM 808 N N . ASN A 1 104 ? -3.872 0.621 -1.959 1.00 92.50 104 ASN A N 1
ATOM 809 C CA . ASN A 1 104 ? -3.563 0.455 -0.538 1.00 92.50 104 ASN A CA 1
ATOM 810 C C . ASN A 1 104 ? -4.820 0.554 0.334 1.00 92.50 104 ASN A C 1
ATOM 812 O O . ASN A 1 104 ? -5.019 -0.249 1.250 1.00 92.50 104 ASN A O 1
ATOM 816 N N . THR A 1 105 ? -5.715 1.486 0.000 1.00 92.12 105 THR A N 1
ATOM 817 C CA . THR A 1 105 ? -7.035 1.607 0.636 1.00 92.12 105 THR A CA 1
ATOM 818 C C . THR A 1 105 ? -7.856 0.330 0.449 1.00 92.12 105 THR A C 1
ATOM 820 O O . THR A 1 105 ? -8.441 -0.177 1.410 1.00 92.12 105 THR A O 1
ATOM 823 N N . ALA A 1 106 ? -7.859 -0.237 -0.762 1.00 93.19 106 ALA A N 1
ATOM 824 C CA . ALA A 1 106 ? -8.515 -1.510 -1.044 1.00 93.19 106 ALA A CA 1
ATOM 825 C C . ALA A 1 106 ? -7.892 -2.663 -0.240 1.00 93.19 106 ALA A C 1
ATOM 827 O O . ALA A 1 106 ? -8.626 -3.464 0.333 1.00 93.19 106 ALA A O 1
ATOM 828 N N . GLY A 1 107 ? -6.562 -2.713 -0.117 1.00 92.56 107 GLY A N 1
ATOM 829 C CA . GLY A 1 107 ? -5.860 -3.681 0.730 1.00 92.56 107 GLY A CA 1
ATOM 830 C C . GLY A 1 107 ? -6.304 -3.608 2.192 1.00 92.56 107 GLY A C 1
ATOM 831 O O . GLY A 1 107 ? -6.678 -4.626 2.775 1.00 92.56 107 GLY A O 1
ATOM 832 N N . ALA A 1 108 ? -6.362 -2.403 2.767 1.00 92.94 108 ALA A N 1
ATOM 833 C CA . ALA A 1 108 ? -6.846 -2.198 4.132 1.00 92.94 108 ALA A CA 1
ATOM 834 C C . ALA A 1 108 ? -8.312 -2.636 4.301 1.00 92.94 108 ALA A C 1
ATOM 836 O O . ALA A 1 108 ? -8.651 -3.297 5.285 1.00 92.94 108 ALA A O 1
ATOM 837 N N . ALA A 1 109 ? -9.175 -2.325 3.330 1.00 92.69 109 ALA A N 1
ATOM 838 C CA . ALA A 1 109 ? -10.572 -2.754 3.341 1.00 92.69 109 ALA A CA 1
ATOM 839 C C . ALA A 1 109 ? -10.709 -4.285 3.269 1.00 92.69 109 ALA A C 1
ATOM 841 O O . ALA A 1 109 ? -11.457 -4.867 4.053 1.00 92.69 109 ALA A O 1
ATOM 842 N N . ILE A 1 110 ? -9.956 -4.950 2.384 1.00 93.94 110 ILE A N 1
ATOM 843 C CA . ILE A 1 110 ? -9.925 -6.416 2.263 1.00 93.94 110 ILE A CA 1
ATOM 844 C C . ILE A 1 110 ? -9.485 -7.047 3.587 1.00 93.94 110 ILE A C 1
ATOM 846 O O . ILE A 1 110 ? -10.161 -7.939 4.097 1.00 93.94 110 ILE A O 1
ATOM 850 N N . GLY A 1 111 ? -8.398 -6.550 4.178 1.00 91.62 111 GLY A N 1
ATOM 851 C CA . GLY A 1 111 ? -7.914 -7.004 5.480 1.00 91.62 111 GLY A CA 1
ATOM 852 C C . GLY A 1 111 ? -8.953 -6.872 6.587 1.00 91.62 111 GLY A C 1
ATOM 853 O O . GLY A 1 111 ? -9.165 -7.808 7.358 1.00 91.62 111 GLY A O 1
ATOM 854 N N . ALA A 1 112 ? -9.652 -5.736 6.625 1.00 91.31 112 ALA A N 1
ATOM 855 C CA . ALA A 1 112 ? -10.719 -5.500 7.586 1.00 91.31 112 ALA A CA 1
ATOM 856 C C . ALA A 1 112 ? -11.892 -6.476 7.397 1.00 91.31 112 ALA A C 1
ATOM 858 O O . ALA A 1 112 ? -12.396 -7.038 8.368 1.00 91.31 112 ALA A O 1
ATOM 859 N N . LEU A 1 113 ? -12.321 -6.707 6.153 1.00 91.81 113 LEU A N 1
ATOM 860 C CA . LEU A 1 113 ? -13.401 -7.646 5.844 1.00 91.81 113 LEU A CA 1
ATOM 861 C C . LEU A 1 113 ? -13.034 -9.084 6.228 1.00 91.81 113 LEU A C 1
ATOM 863 O O . LEU A 1 113 ? -13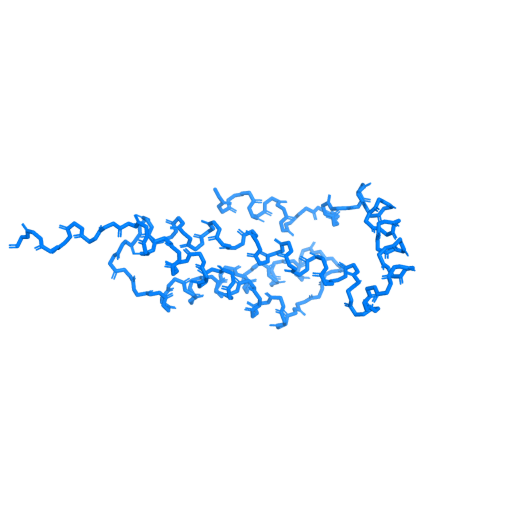.863 -9.773 6.818 1.00 91.81 113 LEU A O 1
ATOM 867 N N . ILE A 1 114 ? -11.802 -9.518 5.943 1.00 92.31 114 ILE A N 1
ATOM 868 C CA . ILE A 1 114 ? -11.301 -10.843 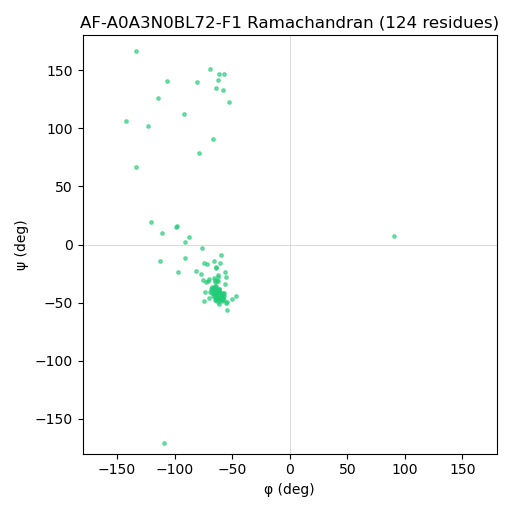6.336 1.00 92.31 114 ILE A CA 1
ATOM 869 C C . ILE A 1 114 ? -11.307 -10.977 7.861 1.00 92.31 114 ILE A C 1
ATOM 871 O O . ILE A 1 114 ? -11.892 -11.920 8.384 1.00 92.31 114 ILE A O 1
ATOM 875 N N . ALA A 1 115 ? -10.719 -10.020 8.584 1.00 90.12 115 ALA A N 1
ATOM 876 C CA . ALA A 1 115 ? -10.646 -10.081 10.042 1.00 90.12 115 ALA A CA 1
ATOM 877 C C . ALA A 1 115 ? -12.034 -10.139 10.691 1.00 90.12 115 ALA A C 1
ATOM 879 O O . ALA A 1 115 ? -12.263 -10.987 11.542 1.00 90.12 115 ALA A O 1
ATOM 880 N N . ARG A 1 116 ? -13.000 -9.331 10.236 1.00 87.62 116 ARG A N 1
ATOM 881 C CA . ARG A 1 116 ? -14.378 -9.372 10.765 1.00 87.62 116 ARG A CA 1
ATOM 882 C C . ARG A 1 116 ? -15.093 -10.699 10.540 1.00 87.62 116 ARG A C 1
ATOM 884 O O . ARG A 1 116 ? -16.005 -11.022 11.282 1.00 87.62 116 ARG A O 1
ATOM 891 N N . ARG A 1 117 ? -14.741 -11.440 9.489 1.00 88.06 117 ARG A N 1
ATOM 892 C CA . ARG A 1 117 ? -15.309 -12.776 9.248 1.00 88.06 117 ARG A CA 1
ATOM 893 C C . ARG A 1 117 ? -14.687 -13.838 10.148 1.00 88.06 117 ARG A C 1
ATOM 895 O O . ARG A 1 117 ? -15.320 -14.861 10.375 1.00 88.06 117 ARG A O 1
ATOM 902 N N . LEU A 1 118 ? -13.459 -13.609 10.607 1.00 87.31 118 LEU A N 1
ATOM 903 C CA . LEU A 1 118 ? -12.694 -14.550 11.422 1.00 87.31 118 LEU A CA 1
ATOM 904 C C . LEU A 1 118 ? -12.791 -14.264 12.924 1.00 87.31 118 LEU A C 1
ATOM 906 O O . LEU A 1 118 ? -12.576 -15.177 13.713 1.00 87.31 118 LEU A O 1
ATOM 910 N N . VAL A 1 119 ? -13.096 -13.026 13.318 1.00 78.12 119 VAL A N 1
ATOM 911 C CA . VAL A 1 119 ? -13.306 -12.616 14.711 1.00 78.12 119 VAL A CA 1
ATOM 912 C C . VAL A 1 119 ? -14.796 -12.757 15.030 1.00 78.12 119 VAL A C 1
ATOM 914 O O . VAL A 1 119 ? -15.594 -12.020 14.451 1.00 78.12 119 VAL A O 1
ATOM 917 N N . PRO A 1 120 ? -15.197 -13.693 15.907 1.00 62.81 120 PRO A N 1
ATOM 918 C CA . PRO A 1 120 ? -16.581 -13.806 16.355 1.00 62.81 120 PRO A CA 1
ATOM 919 C C . PRO A 1 120 ? -17.020 -12.533 17.089 1.00 62.81 120 PRO A C 1
ATOM 921 O O . PRO A 1 120 ? -16.241 -11.960 17.851 1.00 62.81 120 PRO A O 1
ATOM 924 N N . ASP A 1 121 ? -18.269 -12.106 16.890 1.00 62.75 121 ASP A N 1
ATOM 925 C CA . ASP A 1 121 ? -18.878 -11.028 17.674 1.00 62.75 121 ASP A CA 1
ATOM 926 C C . ASP A 1 121 ? -19.052 -11.500 19.133 1.00 62.75 121 ASP A C 1
ATOM 928 O O . ASP A 1 121 ? -20.081 -12.064 19.496 1.00 62.75 121 ASP A O 1
ATOM 932 N N . GLU A 1 122 ? -18.066 -11.268 20.005 1.00 56.94 122 GLU A N 1
ATOM 933 C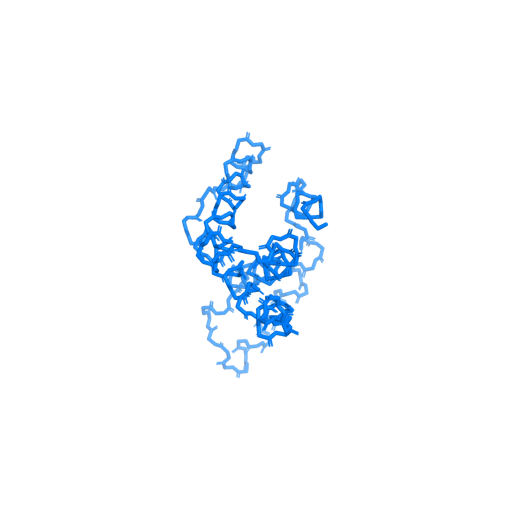 CA . GLU A 1 122 ? -18.252 -11.464 21.457 1.00 56.94 122 GLU A CA 1
ATOM 934 C C . GLU A 1 122 ? -19.274 -10.470 22.049 1.00 56.94 122 GLU A C 1
ATOM 936 O O . GLU A 1 122 ? -19.799 -10.667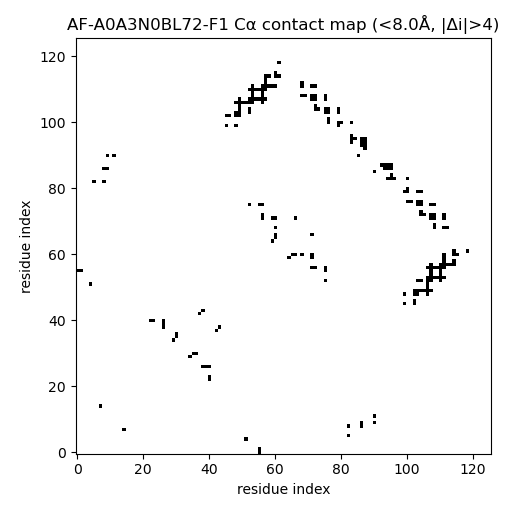 23.145 1.00 56.94 122 GLU A O 1
ATOM 941 N N . THR A 1 123 ? -19.624 -9.424 21.298 1.00 52.44 123 THR A N 1
ATOM 942 C CA . THR A 1 123 ? -20.574 -8.372 21.678 1.00 52.44 123 THR A CA 1
ATOM 943 C C . THR A 1 123 ? -22.048 -8.781 21.602 1.00 52.44 123 THR A C 1
ATOM 945 O O . THR A 1 123 ? -22.897 -7.985 21.989 1.00 52.44 123 THR A O 1
ATOM 948 N N . ALA A 1 124 ? -22.381 -9.999 21.161 1.00 48.94 124 ALA A N 1
ATOM 949 C CA . ALA A 1 124 ? -23.760 -10.503 21.148 1.00 48.94 124 ALA A CA 1
ATOM 950 C C . ALA A 1 124 ? -24.202 -11.183 22.466 1.00 48.94 124 ALA A C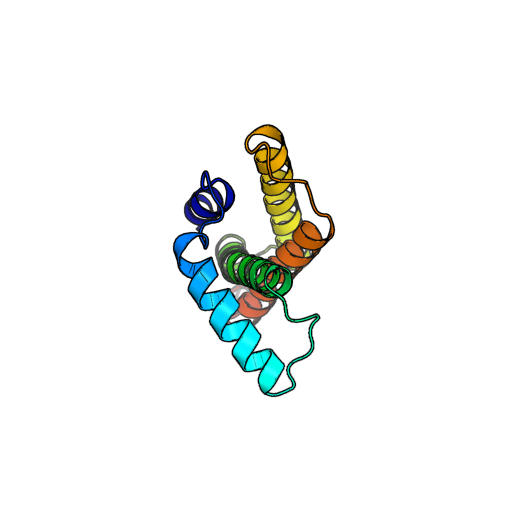 1
ATOM 952 O O . ALA A 1 124 ? -25.292 -11.753 22.514 1.00 48.94 124 ALA A O 1
ATOM 953 N N . THR A 1 125 ? -23.379 -11.140 23.524 1.00 42.75 125 THR A N 1
ATOM 954 C CA . THR A 1 125 ? -23.601 -11.905 24.772 1.00 42.75 125 THR A CA 1
ATOM 955 C C . THR A 1 125 ? -23.724 -11.063 26.050 1.00 42.75 125 THR A C 1
ATOM 957 O O . THR A 1 125 ? -23.565 -11.603 27.145 1.00 42.75 125 THR A O 1
ATOM 960 N N . LEU A 1 126 ? -24.020 -9.764 25.940 1.00 42.47 126 LEU A N 1
ATOM 961 C CA . LEU A 1 126 ? -24.373 -8.887 27.070 1.00 42.47 126 LEU A CA 1
ATOM 962 C C . LEU A 1 126 ? -25.705 -8.187 26.795 1.00 42.47 126 LEU A C 1
ATOM 964 O O . LEU A 1 126 ? -26.469 -8.008 27.767 1.00 42.47 126 LEU A O 1
#

Foldseek 3Di:
DLVVVLCCLVPLDNPCPVVVVVQQVVVVVCVVVPDDPVCDPVVVVLVVLLQVLLQVLLVVCVVPVPDDLVVQLVVQLVSQVVSLVCCVVPHVPGHRDVSSSVSSSVSSSNSNVVNNVVDDPPVVPD

Solvent-accessible surface area (backbone atoms only — not comparable to full-atom values): 6903 Å² total; per-residue (Å²): 109,70,69,55,52,49,54,57,68,65,37,98,52,69,83,51,62,87,46,44,71,54,52,54,53,51,44,54,53,41,44,74,73,69,45,59,81,80,67,38,70,66,48,52,53,52,51,51,48,18,60,61,22,19,60,52,15,23,50,48,35,72,77,39,70,88,58,54,56,66,59,46,18,52,51,28,32,51,54,38,48,53,49,36,52,48,33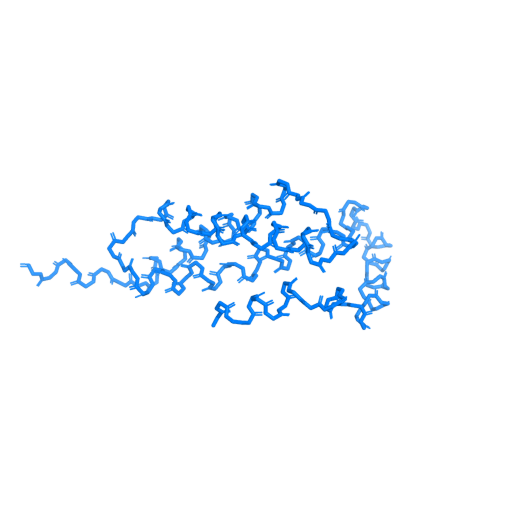,40,78,75,31,96,88,44,76,70,48,75,64,56,34,51,40,26,17,49,15,7,30,53,14,22,52,53,36,60,74,71,50,76,75,74,81,82,77,124